Protein AF-S4N1U9-F1 (afdb_monomer_lite)

Structure (mmCIF, N/CA/C/O backbone):
data_AF-S4N1U9-F1
#
_entry.id   AF-S4N1U9-F1
#
loop_
_atom_site.group_PDB
_atom_site.id
_atom_site.type_symbol
_atom_site.label_atom_id
_atom_site.label_alt_id
_atom_site.label_comp_id
_atom_site.label_asym_id
_atom_site.label_entity_id
_atom_site.label_seq_id
_atom_site.pdbx_PDB_ins_code
_atom_site.Cartn_x
_atom_site.Cartn_y
_atom_site.Cartn_z
_atom_site.occupancy
_atom_site.B_iso_or_equiv
_atom_s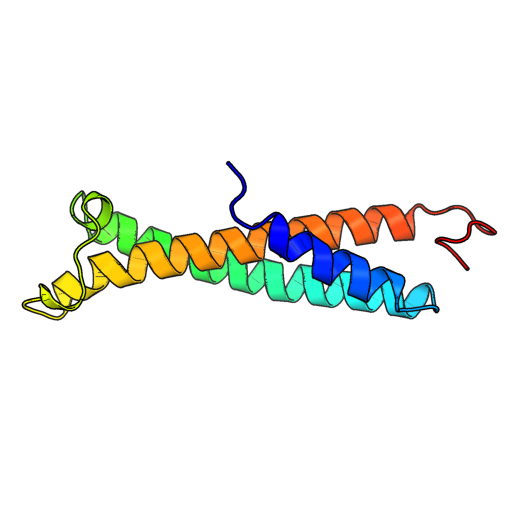ite.auth_seq_id
_atom_site.auth_comp_id
_atom_site.auth_asym_id
_atom_site.auth_atom_id
_atom_site.pdbx_PDB_model_num
ATOM 1 N N . MET A 1 1 ? 2.143 -16.548 6.659 1.00 45.88 1 MET A N 1
ATOM 2 C CA . MET A 1 1 ? 2.611 -15.146 6.607 1.00 45.88 1 MET A CA 1
ATOM 3 C C . MET A 1 1 ? 2.562 -14.647 5.160 1.00 45.88 1 MET A C 1
ATOM 5 O O . MET A 1 1 ? 3.587 -14.617 4.503 1.00 45.88 1 MET A O 1
ATOM 9 N N . THR A 1 2 ? 1.382 -14.323 4.621 1.00 61.47 2 THR A N 1
ATOM 10 C CA . THR A 1 2 ? 1.231 -13.892 3.206 1.00 61.47 2 THR A CA 1
ATOM 11 C C . THR A 1 2 ? 0.280 -12.705 3.032 1.00 61.47 2 THR A C 1
ATOM 13 O O . THR A 1 2 ? -0.199 -12.433 1.933 1.00 61.47 2 THR A O 1
ATOM 16 N N . PHE A 1 3 ? -0.020 -11.989 4.117 1.00 64.50 3 PHE A N 1
ATOM 17 C CA . PHE A 1 3 ? -0.997 -10.907 4.090 1.00 64.50 3 PHE A CA 1
ATOM 18 C C . PHE A 1 3 ? -0.510 -9.776 3.170 1.00 64.50 3 PHE A C 1
ATOM 20 O O . PHE A 1 3 ? 0.561 -9.221 3.385 1.00 64.50 3 PHE A O 1
ATOM 27 N N . GLY A 1 4 ? -1.271 -9.482 2.114 1.00 67.56 4 GLY A N 1
ATOM 28 C CA . GLY A 1 4 ? -0.961 -8.435 1.133 1.00 67.56 4 GLY A CA 1
ATOM 29 C C . GLY A 1 4 ? -0.040 -8.810 -0.024 1.00 67.56 4 GLY A C 1
ATOM 30 O O . GLY A 1 4 ? -0.095 -8.140 -1.051 1.00 67.56 4 GLY A O 1
ATOM 31 N N . LEU A 1 5 ? 0.704 -9.918 0.052 1.00 78.88 5 LEU A N 1
ATOM 32 C CA . LEU A 1 5 ? 1.610 -10.332 -1.033 1.00 78.88 5 LEU A CA 1
ATOM 33 C C . LEU A 1 5 ? 0.875 -10.659 -2.339 1.00 78.88 5 LEU A C 1
ATOM 35 O O . LEU A 1 5 ? 1.364 -10.333 -3.414 1.00 78.88 5 LEU A O 1
ATOM 39 N N . LEU A 1 6 ? -0.328 -11.237 -2.261 1.00 85.88 6 LEU A N 1
ATOM 40 C CA . LEU A 1 6 ? -1.136 -11.508 -3.456 1.00 85.88 6 LEU A CA 1
ATOM 41 C C . LEU A 1 6 ? -1.567 -10.225 -4.180 1.00 85.88 6 LEU A C 1
ATOM 43 O O . LEU A 1 6 ? -1.745 -10.255 -5.391 1.00 85.88 6 LEU A O 1
ATOM 47 N N . GLY A 1 7 ? -1.684 -9.099 -3.468 1.00 82.44 7 GLY A N 1
ATOM 48 C CA . GLY A 1 7 ? -1.985 -7.804 -4.079 1.00 82.44 7 GLY A CA 1
ATOM 49 C C . GLY A 1 7 ? -0.822 -7.243 -4.901 1.00 82.44 7 GLY A C 1
ATOM 50 O O . GLY A 1 7 ? -1.039 -6.425 -5.789 1.00 82.44 7 GLY A O 1
ATOM 51 N N . VAL A 1 8 ? 0.407 -7.705 -4.662 1.00 88.50 8 VAL A N 1
ATOM 52 C CA . VAL A 1 8 ? 1.580 -7.269 -5.433 1.00 88.50 8 VAL A CA 1
ATOM 53 C C . VAL A 1 8 ? 1.523 -7.801 -6.867 1.00 88.50 8 VAL A C 1
ATOM 55 O O . VAL A 1 8 ? 1.980 -7.131 -7.785 1.00 88.50 8 VAL A O 1
ATOM 58 N N . VAL A 1 9 ? 0.907 -8.967 -7.088 1.00 91.12 9 VAL A N 1
ATOM 59 C CA . VAL A 1 9 ? 0.779 -9.576 -8.422 1.00 91.12 9 VAL A CA 1
ATOM 60 C C . VAL A 1 9 ? 0.062 -8.650 -9.417 1.00 91.12 9 VAL A C 1
ATOM 62 O O . VAL A 1 9 ? 0.669 -8.323 -10.435 1.00 91.12 9 VAL A O 1
ATOM 65 N N . PRO A 1 10 ? -1.173 -8.167 -9.163 1.00 92.56 10 PRO A N 1
ATOM 66 C CA . PRO A 1 10 ? -1.835 -7.248 -10.086 1.00 92.56 10 PRO A CA 1
ATOM 67 C C . PRO A 1 10 ? -1.087 -5.919 -10.243 1.00 92.56 10 PRO A C 1
ATOM 69 O O . PRO A 1 10 ? -1.108 -5.358 -11.333 1.00 92.56 10 PRO A O 1
ATOM 72 N N . LEU A 1 11 ? -0.386 -5.434 -9.210 1.00 92.31 11 LEU A N 1
ATOM 73 C CA . LEU A 1 11 ? 0.461 -4.240 -9.322 1.00 92.31 11 LEU A CA 1
ATOM 74 C C . LEU A 1 11 ? 1.608 -4.450 -10.323 1.00 92.31 11 LEU A C 1
ATOM 76 O O . LEU A 1 11 ? 1.839 -3.598 -11.178 1.00 92.31 11 LEU A O 1
ATOM 80 N N . VAL A 1 12 ? 2.303 -5.587 -10.236 1.00 92.38 12 VAL A N 1
ATOM 81 C CA . VAL A 1 12 ? 3.369 -5.957 -11.177 1.00 92.38 12 VAL A CA 1
ATOM 82 C C . VAL A 1 12 ? 2.805 -6.093 -12.588 1.00 92.38 12 VAL A C 1
ATOM 84 O O . VAL A 1 12 ? 3.370 -5.535 -13.522 1.00 92.38 12 VAL A O 1
ATOM 87 N N . VAL A 1 13 ? 1.672 -6.784 -12.749 1.00 93.38 13 VAL A N 1
ATOM 88 C CA . VAL A 1 13 ? 1.019 -6.954 -14.057 1.00 93.38 13 VAL A CA 1
ATOM 89 C C . VAL A 1 13 ? 0.642 -5.602 -14.663 1.00 93.38 13 VAL A C 1
ATOM 91 O O . VAL A 1 13 ? 0.932 -5.365 -15.834 1.00 93.38 13 VAL A O 1
ATOM 94 N N . ALA A 1 14 ? 0.056 -4.695 -13.877 1.00 92.19 14 ALA A N 1
ATOM 95 C CA . ALA A 1 14 ? -0.285 -3.352 -14.334 1.00 92.19 14 ALA A CA 1
ATOM 96 C C . ALA A 1 14 ? 0.964 -2.565 -14.757 1.00 92.19 14 ALA A C 1
ATOM 98 O O . ALA A 1 14 ? 0.992 -2.019 -15.855 1.00 92.19 14 ALA A O 1
ATOM 99 N N . ALA A 1 15 ? 2.021 -2.570 -13.938 1.00 90.88 15 ALA A N 1
ATOM 100 C CA . ALA A 1 15 ? 3.265 -1.869 -14.248 1.00 90.88 15 ALA A CA 1
ATOM 101 C C . ALA A 1 15 ? 3.944 -2.405 -15.521 1.00 90.88 15 ALA A C 1
ATOM 103 O O . ALA A 1 15 ? 4.424 -1.623 -16.333 1.00 90.88 15 ALA A O 1
ATOM 104 N N . LEU A 1 16 ? 3.958 -3.726 -15.726 1.00 90.56 16 LEU A N 1
ATOM 105 C CA . LEU A 1 16 ? 4.532 -4.346 -16.927 1.00 90.56 16 LEU A CA 1
ATOM 106 C C . LEU A 1 16 ? 3.666 -4.158 -18.180 1.00 90.56 16 LEU A C 1
ATOM 108 O O . LEU A 1 16 ? 4.176 -4.272 -19.290 1.00 90.56 16 LEU A O 1
ATOM 112 N N . SER A 1 17 ? 2.375 -3.869 -18.014 1.00 92.38 17 SER A N 1
ATOM 113 C CA . SER A 1 17 ? 1.472 -3.574 -19.133 1.00 92.38 17 SER A CA 1
ATOM 114 C C . SER A 1 17 ? 1.659 -2.154 -19.685 1.00 92.38 17 SER A C 1
ATOM 116 O O . SER A 1 17 ? 1.172 -1.862 -20.773 1.00 92.38 17 SER A O 1
ATOM 118 N N . ILE A 1 18 ? 2.358 -1.272 -18.959 1.00 90.81 18 ILE A N 1
ATOM 119 C CA . ILE A 1 18 ? 2.676 0.089 -19.404 1.00 90.81 18 ILE A CA 1
ATOM 120 C C . ILE A 1 18 ? 3.979 0.048 -20.197 1.00 90.81 18 ILE A C 1
ATOM 122 O O . ILE A 1 18 ? 5.049 -0.171 -19.627 1.00 90.81 18 ILE A O 1
ATOM 126 N N . THR A 1 19 ? 3.892 0.250 -21.510 1.00 87.75 19 THR A N 1
ATOM 127 C CA . THR A 1 19 ? 5.053 0.167 -22.404 1.00 87.75 19 THR A CA 1
ATOM 128 C C . THR A 1 19 ? 6.037 1.301 -22.153 1.00 87.75 19 THR A C 1
ATOM 130 O O . THR A 1 19 ? 7.199 1.012 -21.911 1.00 87.75 19 THR A O 1
ATOM 133 N N . ASP A 1 20 ? 5.579 2.553 -22.114 1.00 91.31 20 ASP A N 1
ATOM 134 C CA . ASP A 1 20 ? 6.473 3.700 -21.954 1.00 91.31 20 ASP A CA 1
ATOM 135 C C . ASP A 1 20 ? 7.141 3.738 -20.568 1.00 91.31 20 ASP A C 1
ATOM 137 O O . ASP A 1 20 ? 6.501 3.571 -19.523 1.00 91.31 20 ASP A O 1
ATOM 141 N N . HIS A 1 21 ? 8.456 3.954 -20.562 1.00 88.06 21 HIS A N 1
ATOM 142 C CA . HIS A 1 21 ? 9.260 3.971 -19.346 1.00 88.06 21 HIS A CA 1
ATOM 143 C C . HIS A 1 21 ? 8.891 5.127 -18.403 1.00 88.06 21 HIS A C 1
ATOM 145 O O . HIS A 1 21 ? 8.848 4.931 -17.183 1.00 88.06 21 HIS A O 1
ATOM 151 N N . SER A 1 22 ? 8.631 6.322 -18.946 1.00 90.38 22 SER A N 1
ATOM 152 C CA . SER A 1 22 ? 8.255 7.497 -18.155 1.00 90.38 22 SER A CA 1
ATOM 153 C C . SER A 1 22 ? 6.889 7.283 -17.514 1.00 90.38 22 SER A C 1
ATOM 155 O O . SER A 1 22 ? 6.760 7.406 -16.296 1.00 90.38 22 SER A O 1
ATOM 157 N N . ASP A 1 23 ? 5.907 6.839 -18.299 1.00 91.88 23 ASP A N 1
ATOM 158 C CA . ASP A 1 23 ? 4.551 6.573 -17.808 1.00 91.88 23 ASP A CA 1
ATOM 159 C C . ASP A 1 23 ? 4.541 5.477 -16.735 1.00 91.88 23 ASP A C 1
ATOM 161 O O . ASP A 1 23 ? 3.831 5.570 -15.730 1.00 91.88 23 ASP A O 1
ATOM 165 N N . ARG A 1 24 ? 5.366 4.434 -16.904 1.00 93.69 24 ARG A N 1
ATOM 166 C CA . ARG A 1 24 ? 5.503 3.355 -15.916 1.00 93.69 24 ARG A CA 1
ATOM 167 C C . ARG A 1 24 ? 6.055 3.878 -14.595 1.00 93.69 24 ARG A C 1
ATOM 169 O O . ARG A 1 24 ? 5.591 3.472 -13.526 1.00 93.69 24 ARG A O 1
ATOM 176 N N . ARG A 1 25 ? 7.049 4.768 -14.650 1.00 93.94 25 ARG A N 1
ATOM 177 C CA . ARG A 1 25 ? 7.626 5.399 -13.458 1.00 93.94 25 ARG A CA 1
ATOM 178 C C . ARG A 1 25 ? 6.622 6.304 -12.765 1.00 93.94 25 ARG A C 1
ATOM 180 O O . ARG A 1 25 ? 6.486 6.198 -11.547 1.00 93.94 25 ARG A O 1
ATOM 187 N N . ASP A 1 26 ? 5.900 7.120 -13.519 1.00 94.38 26 ASP A N 1
ATOM 188 C CA . ASP A 1 26 ? 4.888 8.020 -12.970 1.00 94.38 26 ASP A CA 1
ATOM 189 C C . ASP A 1 26 ? 3.745 7.236 -12.324 1.00 94.38 26 ASP A C 1
ATOM 191 O O . ASP A 1 26 ? 3.366 7.514 -11.185 1.00 94.38 26 ASP A O 1
ATOM 195 N N . PHE A 1 27 ? 3.270 6.174 -12.979 1.00 93.38 27 PHE A N 1
ATOM 196 C CA . PHE A 1 27 ? 2.288 5.255 -12.409 1.00 93.38 27 PHE A CA 1
ATOM 197 C C . PHE A 1 27 ? 2.760 4.673 -11.071 1.00 93.38 27 PHE A C 1
ATOM 199 O O . PHE A 1 27 ? 2.044 4.755 -10.071 1.00 93.38 27 PHE A O 1
ATOM 206 N N . LEU A 1 28 ? 3.973 4.112 -11.021 1.00 94.44 28 LEU A N 1
ATOM 207 C CA . LEU A 1 28 ? 4.519 3.511 -9.800 1.00 94.44 28 LEU A CA 1
ATOM 208 C C . LEU A 1 28 ? 4.737 4.545 -8.688 1.00 94.44 28 LEU A C 1
ATOM 210 O O . LEU A 1 28 ? 4.491 4.239 -7.520 1.00 94.44 28 LEU A O 1
ATOM 214 N N . ALA A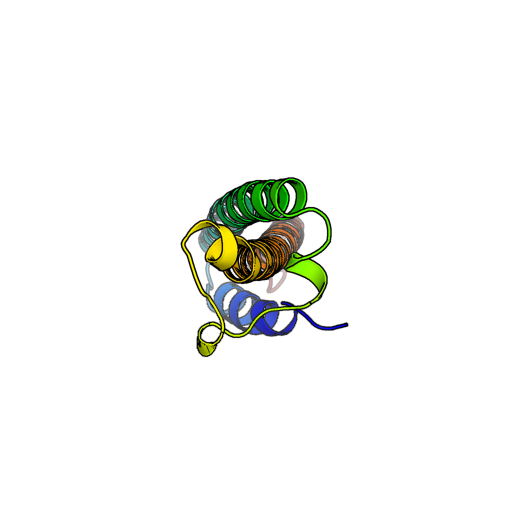 1 29 ? 5.153 5.765 -9.034 1.00 93.75 29 ALA A N 1
ATOM 215 C CA . ALA A 1 29 ? 5.326 6.856 -8.082 1.00 93.75 29 ALA A CA 1
ATOM 216 C C . ALA A 1 29 ? 3.983 7.297 -7.479 1.00 93.75 29 ALA A C 1
ATOM 218 O O . ALA A 1 29 ? 3.856 7.389 -6.255 1.00 93.75 29 ALA A O 1
ATOM 219 N N . VAL A 1 30 ? 2.962 7.507 -8.317 1.00 94.12 30 VAL A N 1
ATOM 220 C CA . VAL A 1 30 ? 1.614 7.898 -7.880 1.00 94.12 30 VAL A CA 1
ATOM 221 C C . VAL A 1 30 ? 0.978 6.795 -7.044 1.00 94.12 30 VAL A C 1
ATOM 223 O O . VAL A 1 30 ? 0.509 7.061 -5.938 1.00 94.12 30 VAL A O 1
ATOM 226 N N . VAL A 1 31 ? 0.991 5.549 -7.523 1.00 92.69 31 VAL A N 1
ATOM 227 C CA . VAL A 1 31 ? 0.418 4.414 -6.789 1.00 92.69 31 VAL A CA 1
ATOM 228 C C . VAL A 1 31 ? 1.148 4.210 -5.467 1.00 92.69 31 VAL A C 1
ATOM 230 O O . VAL A 1 31 ? 0.495 4.105 -4.431 1.00 92.69 31 VAL A O 1
ATOM 233 N N . GLY A 1 32 ? 2.483 4.220 -5.468 1.00 91.81 32 GLY A N 1
ATOM 234 C CA . GLY A 1 32 ? 3.285 4.092 -4.253 1.00 91.81 32 GLY A CA 1
ATOM 235 C C . GLY A 1 32 ? 2.986 5.186 -3.230 1.00 91.81 32 GLY A C 1
ATOM 236 O O . GLY A 1 32 ? 2.763 4.885 -2.056 1.00 91.81 32 GLY A O 1
ATOM 237 N N . GLY A 1 33 ? 2.908 6.442 -3.678 1.00 90.12 33 GLY A N 1
ATOM 238 C CA . GLY A 1 33 ? 2.602 7.591 -2.829 1.00 90.12 33 GLY A CA 1
ATOM 239 C C . GLY A 1 33 ? 1.182 7.560 -2.263 1.00 90.12 33 GLY A C 1
ATOM 240 O O . GLY A 1 33 ? 1.003 7.653 -1.051 1.00 90.12 33 GLY A O 1
ATOM 241 N N . VAL A 1 34 ? 0.171 7.386 -3.119 1.00 93.12 34 VAL A N 1
ATOM 242 C CA . VAL A 1 34 ? -1.246 7.377 -2.719 1.00 93.12 34 VAL A CA 1
ATOM 243 C C . VAL A 1 34 ? -1.525 6.203 -1.789 1.00 93.12 34 VAL A C 1
ATOM 245 O O . VAL A 1 34 ? -2.025 6.385 -0.680 1.00 93.12 34 VAL A O 1
ATOM 248 N N . VAL A 1 35 ? -1.169 4.993 -2.213 1.00 93.38 35 VAL A N 1
ATOM 249 C CA . VAL A 1 35 ? -1.457 3.778 -1.452 1.00 93.38 35 VAL A CA 1
ATOM 250 C C . VAL A 1 35 ? -0.637 3.744 -0.159 1.00 93.38 35 VAL A C 1
ATOM 252 O O . VAL A 1 35 ? -1.173 3.386 0.888 1.00 93.38 35 VAL A O 1
ATOM 255 N N . GLY A 1 36 ? 0.618 4.201 -0.186 1.00 91.88 36 GLY A N 1
ATOM 256 C CA . GLY A 1 36 ? 1.443 4.353 1.012 1.00 91.88 36 GLY A CA 1
ATOM 257 C C . GLY A 1 36 ? 0.855 5.347 2.019 1.00 91.88 36 GLY A C 1
ATOM 258 O O . GLY A 1 36 ? 0.749 5.025 3.203 1.00 91.88 36 GLY 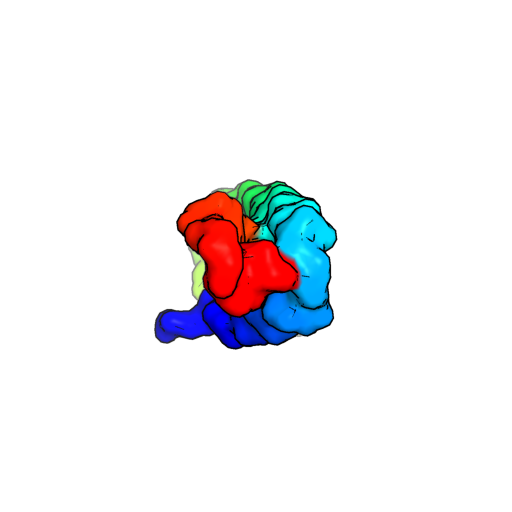A O 1
ATOM 259 N N . LEU A 1 37 ? 0.406 6.520 1.556 1.00 94.38 37 LEU A N 1
ATOM 260 C CA . LEU A 1 37 ? -0.211 7.542 2.405 1.00 94.38 37 LEU A CA 1
ATOM 261 C C . LEU A 1 37 ? -1.509 7.040 3.041 1.00 94.38 37 LEU A C 1
ATOM 263 O O . LEU A 1 37 ? -1.663 7.110 4.260 1.00 94.38 37 LEU A O 1
ATOM 267 N N . PHE A 1 38 ? -2.427 6.491 2.240 1.00 93.38 38 PHE A N 1
ATOM 268 C CA . PHE A 1 38 ? -3.658 5.907 2.770 1.00 93.38 38 PHE A CA 1
ATOM 269 C C . PHE A 1 38 ? -3.352 4.756 3.730 1.00 93.38 38 PHE A C 1
ATOM 271 O O . PHE A 1 38 ? -3.940 4.692 4.806 1.00 93.38 38 PHE A O 1
ATOM 278 N N . GLY A 1 39 ? -2.388 3.892 3.403 1.00 92.94 39 GLY A N 1
ATOM 279 C CA . GLY A 1 39 ? -1.944 2.815 4.285 1.00 92.94 39 GLY A CA 1
ATOM 280 C C . GLY A 1 39 ? -1.481 3.315 5.652 1.00 92.94 39 GLY A C 1
ATOM 281 O O . GLY A 1 39 ? -1.940 2.814 6.681 1.00 92.94 39 GLY A O 1
ATOM 282 N N . ALA A 1 40 ? -0.642 4.353 5.670 1.00 93.25 40 ALA A N 1
ATOM 283 C CA . ALA A 1 40 ? -0.170 4.989 6.894 1.00 93.25 40 ALA A CA 1
ATOM 284 C C . ALA A 1 40 ? -1.319 5.607 7.707 1.00 93.25 40 ALA A C 1
ATOM 286 O O . ALA A 1 40 ? -1.409 5.372 8.912 1.00 93.25 40 ALA A O 1
ATOM 287 N N . ILE A 1 41 ? -2.236 6.333 7.059 1.00 95.31 41 ILE A N 1
ATOM 288 C CA . ILE A 1 41 ? -3.404 6.939 7.720 1.00 95.31 41 ILE A CA 1
ATOM 289 C C . ILE A 1 41 ? -4.273 5.860 8.375 1.00 95.31 41 ILE A C 1
ATOM 291 O O . ILE A 1 41 ? -4.602 5.963 9.557 1.00 95.31 41 ILE A O 1
ATOM 295 N N . LEU A 1 42 ? -4.618 4.799 7.637 1.00 92.69 42 LEU A N 1
ATOM 296 C CA . LEU A 1 42 ? -5.444 3.709 8.161 1.00 92.69 42 LEU A CA 1
ATOM 297 C C . LEU A 1 42 ? -4.750 2.988 9.323 1.00 92.69 42 LEU A C 1
ATOM 299 O O . LEU A 1 42 ? -5.415 2.624 10.290 1.00 92.69 42 LEU A O 1
ATOM 303 N N . LEU A 1 43 ? -3.425 2.819 9.275 1.00 92.06 43 LEU A N 1
ATOM 304 C CA . LEU A 1 43 ? -2.674 2.245 10.391 1.00 92.06 43 LEU A CA 1
ATOM 305 C C . LEU A 1 43 ? -2.691 3.135 11.626 1.00 92.06 43 LEU A C 1
ATOM 307 O O . LEU A 1 43 ? -2.900 2.614 12.715 1.00 92.06 43 LEU A O 1
ATOM 311 N N . VAL A 1 44 ? -2.508 4.448 11.479 1.00 93.50 44 VAL A N 1
ATOM 312 C CA . VAL A 1 44 ? -2.562 5.388 12.610 1.00 93.50 44 VAL A CA 1
ATOM 313 C C . VAL A 1 44 ? -3.947 5.364 13.256 1.00 93.50 44 VAL A C 1
ATOM 315 O O . VAL A 1 44 ? -4.054 5.239 14.475 1.00 93.50 44 VAL A O 1
ATOM 318 N N . ILE A 1 45 ? -5.010 5.395 12.448 1.00 90.19 45 ILE A N 1
ATOM 319 C CA . ILE A 1 45 ? -6.394 5.297 12.934 1.00 90.19 45 ILE A CA 1
ATOM 320 C C . ILE A 1 45 ? -6.625 3.951 13.638 1.00 90.19 45 ILE A C 1
ATOM 322 O O . ILE A 1 45 ? -7.121 3.906 14.764 1.00 90.19 45 ILE A O 1
ATOM 326 N N . GLY A 1 46 ? -6.228 2.846 13.003 1.00 87.44 46 GLY A N 1
ATOM 327 C CA . GLY A 1 46 ? -6.370 1.500 13.553 1.00 87.44 46 GLY A CA 1
ATOM 328 C C . GLY A 1 46 ? -5.579 1.295 14.846 1.00 87.44 46 GLY A C 1
ATOM 329 O O . GLY A 1 46 ? -6.086 0.680 15.781 1.00 87.44 46 GLY A O 1
ATOM 330 N N . ALA A 1 47 ? -4.370 1.853 14.932 1.00 86.56 47 ALA A N 1
ATOM 331 C CA . ALA A 1 47 ? -3.531 1.831 16.126 1.00 86.56 47 ALA A CA 1
ATOM 332 C C . ALA A 1 47 ? -4.131 2.681 17.252 1.00 86.56 47 ALA A C 1
ATOM 334 O O . ALA A 1 47 ? -4.110 2.256 18.404 1.00 86.56 47 ALA A O 1
ATOM 335 N N . GLY A 1 48 ? -4.731 3.830 16.927 1.00 85.31 48 GLY A N 1
ATOM 336 C CA . GLY A 1 48 ? -5.481 4.640 17.887 1.00 85.31 48 GLY A CA 1
ATOM 337 C C . GLY A 1 48 ? -6.651 3.867 18.495 1.00 85.31 48 GLY A C 1
ATOM 338 O O . GLY A 1 48 ? -6.790 3.801 19.716 1.00 85.31 48 GLY A O 1
ATOM 339 N N . PHE A 1 49 ? -7.442 3.189 17.660 1.00 83.06 49 PHE A N 1
ATOM 340 C CA . PHE A 1 49 ? -8.516 2.314 18.132 1.00 83.06 49 PHE A CA 1
ATOM 341 C C . PHE A 1 49 ? -7.999 1.119 18.939 1.00 83.06 49 PHE A C 1
ATOM 343 O O . PHE A 1 49 ? -8.596 0.756 19.954 1.00 83.06 49 PHE A O 1
ATOM 350 N N . TRP A 1 50 ? -6.876 0.527 18.529 1.00 78.94 50 TRP A N 1
ATOM 351 C CA . TRP A 1 50 ? -6.224 -0.556 19.263 1.00 78.94 50 TRP A CA 1
ATOM 352 C C . TRP A 1 50 ? -5.783 -0.112 20.661 1.00 78.94 50 TRP A C 1
ATOM 354 O O . TRP A 1 50 ? -6.037 -0.817 21.636 1.00 78.94 50 TRP A O 1
ATOM 364 N N . TRP A 1 51 ? -5.169 1.069 20.765 1.00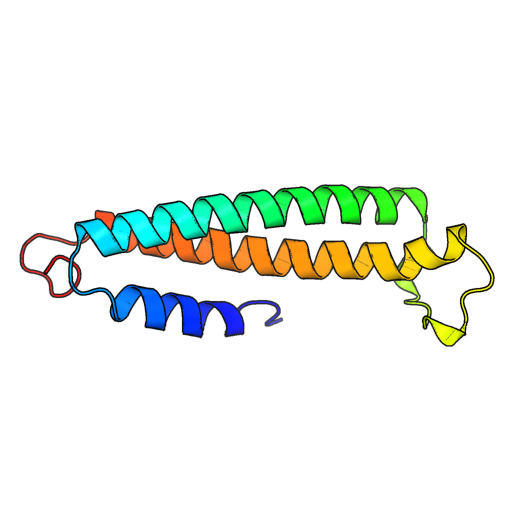 80.44 51 TRP A N 1
ATOM 365 C CA . TRP A 1 51 ? -4.729 1.657 22.029 1.00 80.44 51 TRP A CA 1
ATOM 366 C C . TRP A 1 51 ? -5.909 1.977 22.953 1.00 80.44 51 TRP A C 1
ATOM 368 O O . TRP A 1 51 ? -5.871 1.658 24.138 1.00 80.44 51 TRP A O 1
ATOM 378 N N . ALA A 1 52 ? -6.987 2.543 22.405 1.00 76.38 52 ALA A N 1
ATOM 379 C CA . ALA A 1 52 ? -8.182 2.909 23.165 1.00 76.38 52 ALA A CA 1
ATOM 380 C C . ALA A 1 52 ? -8.971 1.702 23.708 1.00 76.38 52 ALA A C 1
ATOM 382 O O . ALA A 1 52 ? -9.717 1.844 24.672 1.00 76.38 52 ALA A O 1
ATOM 383 N N . SER A 1 53 ? -8.812 0.520 23.108 1.00 69.94 53 SER A N 1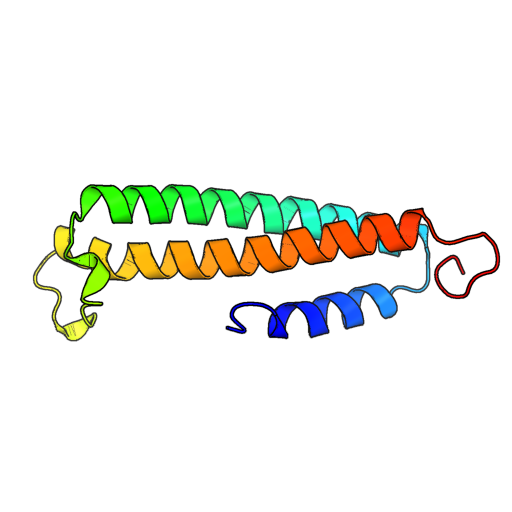
ATOM 384 C CA . SER A 1 53 ? -9.625 -0.668 23.416 1.00 69.94 53 SER A CA 1
ATOM 385 C C . SER A 1 53 ? -8.905 -1.717 24.270 1.00 69.94 53 SER A C 1
ATOM 387 O O . SER A 1 53 ? -9.361 -2.858 24.312 1.00 69.94 53 SER A O 1
ATOM 389 N N . ALA A 1 54 ? -7.756 -1.355 24.858 1.00 61.91 54 ALA A N 1
ATOM 390 C CA . ALA A 1 54 ? -6.915 -2.129 25.779 1.00 61.91 54 ALA A CA 1
ATOM 391 C C . ALA A 1 54 ? -7.399 -3.573 26.066 1.00 61.91 54 ALA A C 1
ATOM 393 O O . ALA A 1 54 ? -8.123 -3.814 27.021 1.00 61.91 54 ALA A O 1
ATOM 394 N N . GLU A 1 55 ? -6.948 -4.523 25.229 1.00 60.34 55 GLU A N 1
ATOM 395 C CA . GLU A 1 55 ? -7.187 -5.988 25.265 1.00 60.34 55 GLU A CA 1
ATOM 396 C C . GLU A 1 55 ? -8.408 -6.535 24.511 1.00 60.34 55 GLU A C 1
ATOM 398 O O . GLU A 1 55 ? -8.305 -7.621 23.932 1.00 60.34 55 GLU A O 1
ATOM 403 N N . ASP A 1 56 ? -9.510 -5.797 24.403 1.00 60.78 56 ASP A N 1
ATOM 404 C CA . ASP A 1 56 ? -10.769 -6.338 23.863 1.00 60.78 56 ASP A CA 1
ATOM 405 C C . ASP A 1 56 ? -10.719 -6.566 22.338 1.00 60.78 56 ASP A C 1
ATOM 407 O O . ASP A 1 56 ? -11.330 -7.489 21.794 1.00 60.78 56 ASP A O 1
ATOM 411 N N . VAL A 1 57 ? -9.880 -5.799 21.633 1.00 59.59 57 VAL A N 1
ATOM 412 C CA . VAL A 1 57 ? -9.627 -5.973 20.191 1.00 59.59 57 VAL A CA 1
ATOM 413 C C . VAL A 1 57 ? -8.977 -7.328 19.869 1.00 59.59 57 VAL A C 1
ATOM 415 O O . VAL A 1 57 ? -9.210 -7.886 18.793 1.00 59.59 57 VAL A O 1
ATOM 418 N N . ARG A 1 58 ? -8.197 -7.913 20.793 1.00 57.66 58 ARG A N 1
ATOM 419 C CA . ARG A 1 58 ? -7.525 -9.206 20.550 1.00 57.66 58 ARG A CA 1
ATOM 420 C C . ARG A 1 58 ? -8.515 -10.364 20.430 1.00 57.66 58 ARG A C 1
ATOM 422 O O . ARG A 1 58 ? -8.171 -11.383 19.840 1.00 57.66 58 ARG A O 1
ATOM 429 N N . ARG A 1 59 ? -9.730 -10.210 20.969 1.00 64.31 59 ARG A N 1
ATOM 430 C CA . ARG A 1 59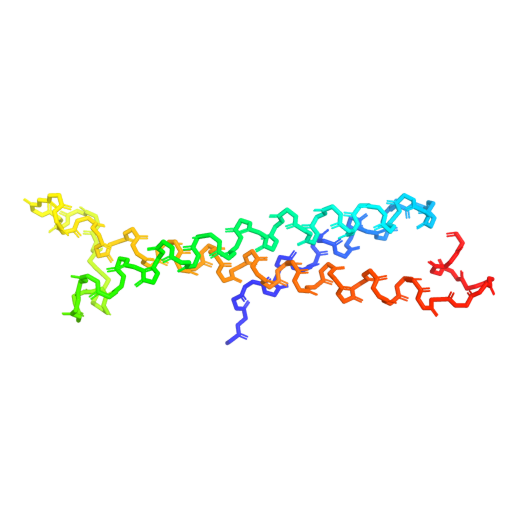 ? -10.771 -11.246 20.957 1.00 64.31 59 ARG A CA 1
ATOM 431 C C . ARG A 1 59 ? -11.628 -11.256 19.694 1.00 64.31 59 ARG A C 1
ATOM 433 O O . ARG A 1 59 ? -12.419 -12.177 19.570 1.00 64.31 59 ARG A O 1
ATOM 440 N N . MET A 1 60 ? -11.460 -10.286 18.782 1.00 62.06 60 MET A N 1
ATOM 441 C CA . MET A 1 60 ? -12.229 -10.156 17.531 1.00 62.06 60 MET A CA 1
ATOM 442 C C . MET A 1 60 ? -13.714 -10.472 17.724 1.00 62.06 60 MET A C 1
ATOM 444 O O . MET A 1 60 ? -14.187 -11.559 17.408 1.00 62.06 60 MET A O 1
ATOM 448 N N . ARG A 1 61 ? -14.457 -9.505 18.267 1.00 64.94 61 ARG A N 1
ATOM 449 C CA . ARG A 1 61 ? -15.906 -9.642 18.418 1.00 64.94 61 ARG A CA 1
ATOM 450 C C . ARG A 1 61 ? -16.590 -9.691 17.057 1.00 64.94 61 ARG A C 1
ATOM 452 O O . ARG A 1 61 ? -16.299 -8.885 16.178 1.00 64.94 61 ARG A O 1
ATOM 459 N N . ASP A 1 62 ? -17.568 -10.574 16.921 1.00 70.56 62 ASP A N 1
ATOM 460 C CA . ASP A 1 62 ? -18.455 -10.553 15.766 1.00 70.56 62 ASP A CA 1
ATOM 461 C C . ASP A 1 62 ? -19.417 -9.369 15.852 1.00 70.56 62 ASP A C 1
ATOM 463 O O . ASP A 1 62 ? -19.953 -9.064 16.922 1.00 70.56 62 ASP A O 1
ATOM 467 N N . TRP A 1 63 ? -19.715 -8.757 14.702 1.00 67.75 63 TRP A N 1
ATOM 468 C CA . TRP A 1 63 ? -20.645 -7.625 14.585 1.00 67.75 63 TRP A CA 1
ATOM 469 C C . TRP A 1 63 ? -22.008 -7.897 15.237 1.00 67.75 63 TRP A C 1
ATOM 471 O O . TRP A 1 63 ? -22.626 -7.012 15.822 1.00 67.75 63 TRP A O 1
ATOM 481 N N . ARG A 1 64 ? -22.452 -9.158 15.198 1.00 71.12 64 ARG A N 1
ATOM 482 C CA . ARG A 1 64 ? -23.721 -9.623 15.780 1.00 71.12 64 ARG A CA 1
ATOM 483 C C . ARG A 1 64 ? -23.752 -9.607 17.310 1.00 71.12 64 ARG A C 1
ATOM 485 O O . ARG A 1 64 ? -24.820 -9.745 17.890 1.00 71.12 64 ARG A O 1
ATOM 492 N N . THR A 1 65 ? -22.600 -9.459 17.960 1.00 71.75 65 THR A N 1
ATOM 493 C CA . THR A 1 65 ? -22.464 -9.485 19.426 1.00 71.75 65 THR A CA 1
ATOM 494 C C . THR A 1 65 ? -22.215 -8.105 20.026 1.00 71.75 65 THR A C 1
ATOM 496 O O . THR A 1 65 ? -21.960 -7.991 21.226 1.00 71.75 65 THR A O 1
ATOM 499 N N . LEU A 1 66 ? -22.240 -7.051 19.209 1.00 73.62 66 LEU A N 1
ATOM 500 C CA . LEU A 1 66 ? -21.982 -5.687 19.651 1.00 73.62 66 LEU A CA 1
ATOM 501 C C . LEU A 1 66 ? -23.210 -5.129 20.376 1.00 73.62 66 LEU A C 1
ATOM 503 O O . LEU A 1 66 ? -24.291 -5.049 19.805 1.00 73.62 66 LEU A O 1
ATOM 507 N N . THR A 1 67 ? -23.035 -4.722 21.633 1.00 75.62 67 THR A N 1
ATOM 508 C CA . THR A 1 67 ? -24.114 -4.170 22.470 1.00 75.62 67 THR A CA 1
ATOM 509 C C . THR A 1 67 ? -24.112 -2.639 22.535 1.00 75.62 67 THR A C 1
ATOM 511 O O . THR A 1 67 ? -24.997 -2.058 23.155 1.00 75.62 67 THR A O 1
ATOM 514 N N . GLY A 1 68 ? -23.148 -1.960 21.898 1.00 75.44 68 GLY A N 1
ATOM 515 C CA . GLY A 1 68 ? -23.066 -0.495 21.897 1.00 75.44 68 GLY A CA 1
ATOM 516 C C . GLY A 1 68 ? -21.950 0.076 21.015 1.00 75.44 68 GLY A C 1
ATOM 517 O O . GLY A 1 68 ? -21.115 -0.662 20.492 1.00 75.44 68 GLY A O 1
ATOM 518 N N . GLN A 1 69 ? -21.922 1.407 20.868 1.00 69.00 69 GLN A N 1
ATOM 519 C CA . GLN A 1 69 ? -20.967 2.115 19.999 1.00 69.00 69 GLN A CA 1
ATOM 520 C C . GLN A 1 69 ? -19.506 1.930 20.420 1.00 69.00 69 GLN A C 1
ATOM 522 O O . GLN A 1 69 ? -18.655 1.746 19.562 1.00 69.00 69 GLN A O 1
ATOM 527 N N . ALA A 1 70 ? -19.202 1.909 21.719 1.00 69.75 70 ALA A N 1
ATOM 528 C CA . ALA A 1 70 ? -17.836 1.653 22.183 1.00 69.75 70 ALA A CA 1
ATOM 529 C C . ALA A 1 70 ? -17.338 0.250 21.780 1.00 69.75 70 ALA A C 1
ATOM 531 O O . ALA A 1 70 ? -16.161 0.064 21.489 1.00 69.75 70 ALA A O 1
ATOM 532 N N . ALA A 1 71 ? -18.242 -0.731 21.679 1.00 71.19 71 ALA A N 1
ATOM 533 C CA . ALA A 1 71 ? -17.886 -2.087 21.280 1.00 71.19 71 ALA A CA 1
ATOM 534 C C . ALA A 1 71 ? -17.540 -2.187 19.783 1.00 71.19 71 ALA A C 1
ATOM 536 O O . ALA A 1 71 ? -16.752 -3.053 19.407 1.00 71.19 71 ALA A O 1
ATOM 537 N N . SER A 1 72 ? -18.070 -1.312 18.916 1.00 70.75 72 SER A N 1
ATOM 538 C CA . SER A 1 72 ? -17.781 -1.359 17.470 1.00 70.75 72 SER A CA 1
ATOM 539 C C . SER A 1 72 ? -16.307 -1.089 17.154 1.00 70.75 72 SER A C 1
ATOM 541 O O . SER A 1 72 ? -15.771 -1.624 16.180 1.00 70.75 72 SER A O 1
ATOM 543 N N . VAL A 1 73 ? -15.616 -0.357 18.034 1.00 73.44 73 VAL A N 1
ATOM 544 C CA . VAL A 1 73 ? -14.177 -0.085 17.951 1.00 73.44 73 VAL A CA 1
ATOM 545 C C . VAL A 1 73 ? -13.352 -1.378 17.909 1.00 73.44 73 VAL A C 1
ATOM 547 O O . VAL A 1 73 ? -12.342 -1.448 17.207 1.00 73.44 73 VAL A O 1
ATOM 550 N N . THR A 1 74 ? -13.833 -2.442 18.563 1.00 73.50 74 THR A N 1
ATOM 551 C CA . THR A 1 74 ? -13.164 -3.755 18.592 1.00 73.50 74 THR A CA 1
ATOM 552 C C . THR A 1 74 ? -13.150 -4.476 17.239 1.00 73.50 74 THR A C 1
ATOM 554 O O . THR A 1 74 ? -12.305 -5.343 17.018 1.00 73.50 74 THR A O 1
ATOM 557 N N . VAL A 1 75 ? -14.032 -4.087 16.312 1.00 76.25 75 VAL A N 1
ATOM 558 C CA . VAL A 1 75 ? -14.105 -4.608 14.933 1.00 76.25 75 VAL A CA 1
ATOM 559 C C . VAL A 1 75 ? -13.423 -3.659 13.955 1.00 76.25 75 VAL A C 1
ATOM 561 O O . VAL A 1 75 ? -12.663 -4.075 13.078 1.00 76.25 75 VAL A O 1
ATOM 564 N N . VAL A 1 76 ? -13.679 -2.365 14.131 1.00 80.50 76 VAL A N 1
ATOM 565 C CA . VAL A 1 76 ? -13.192 -1.301 13.255 1.00 80.50 76 VAL A CA 1
ATOM 566 C C . VAL A 1 76 ? -11.667 -1.162 13.348 1.00 80.50 76 VAL A C 1
ATOM 568 O O . VAL A 1 76 ? -11.004 -1.069 12.317 1.00 80.50 76 VAL A O 1
ATOM 571 N N . GLY A 1 77 ? -11.081 -1.257 14.548 1.00 83.25 77 GLY A N 1
ATOM 572 C CA . GLY A 1 77 ? -9.628 -1.204 14.751 1.00 83.25 77 GLY A CA 1
ATOM 573 C C . GLY A 1 77 ? -8.848 -2.245 13.928 1.00 83.25 77 GLY A C 1
ATOM 574 O O . GLY A 1 77 ? -8.006 -1.860 13.113 1.00 83.25 77 GLY A O 1
ATOM 575 N N . PRO A 1 78 ? -9.138 -3.557 14.055 1.00 83.00 78 PRO A N 1
ATOM 576 C CA . PRO A 1 78 ? -8.516 -4.599 13.235 1.00 83.00 78 PRO A CA 1
ATOM 577 C C . PRO A 1 78 ? -8.710 -4.424 11.733 1.00 83.00 78 PRO A C 1
ATOM 579 O O . PRO A 1 78 ? -7.812 -4.770 10.964 1.00 83.00 78 PRO A O 1
ATOM 582 N N . LEU A 1 79 ? -9.869 -3.919 11.301 1.00 86.62 79 LEU A N 1
ATOM 583 C CA . LEU A 1 79 ? -10.141 -3.663 9.888 1.00 86.62 79 LEU A CA 1
ATOM 584 C C . LEU A 1 79 ? -9.207 -2.582 9.338 1.00 86.62 79 LEU A C 1
ATOM 586 O O . LEU A 1 79 ? -8.569 -2.795 8.305 1.00 86.62 79 LEU A O 1
ATOM 590 N N . PHE A 1 80 ? -9.090 -1.459 10.047 1.00 89.19 80 PHE A N 1
ATOM 591 C CA . PHE A 1 80 ? -8.181 -0.370 9.694 1.00 89.19 80 PHE A CA 1
ATOM 592 C C . PHE A 1 80 ? -6.721 -0.823 9.706 1.00 89.19 80 PHE A C 1
ATOM 594 O O . PHE A 1 80 ? -5.997 -0.553 8.752 1.00 89.19 80 PHE A O 1
ATOM 601 N N . LEU A 1 81 ? -6.307 -1.594 10.716 1.00 88.00 81 LEU A N 1
ATOM 602 C CA . LEU A 1 81 ? -4.947 -2.127 10.796 1.00 88.00 81 LEU A CA 1
ATOM 603 C C . LEU A 1 81 ? -4.608 -3.061 9.630 1.00 88.00 81 LEU A C 1
ATOM 605 O O . LEU A 1 81 ? -3.559 -2.921 9.007 1.00 88.00 81 LEU A O 1
ATOM 609 N N . ARG A 1 82 ? -5.499 -4.004 9.306 1.00 88.94 82 ARG A N 1
ATOM 610 C CA . ARG A 1 82 ? -5.302 -4.939 8.189 1.00 88.94 82 ARG A CA 1
ATOM 611 C C . ARG A 1 82 ? -5.282 -4.217 6.850 1.00 88.94 82 ARG A C 1
ATOM 613 O O . ARG A 1 82 ? -4.388 -4.461 6.046 1.00 88.94 82 ARG A O 1
ATOM 620 N N . SER A 1 83 ? -6.242 -3.326 6.622 1.00 90.06 83 SER A N 1
ATOM 621 C CA . SER A 1 83 ? -6.330 -2.561 5.375 1.00 90.06 83 SER A CA 1
ATOM 622 C C . SER A 1 83 ? -5.117 -1.647 5.221 1.00 90.06 83 SER A C 1
ATOM 624 O O . SER A 1 83 ? -4.487 -1.629 4.171 1.00 90.06 83 SER A O 1
ATOM 626 N N . GLY A 1 84 ? -4.725 -0.960 6.293 1.00 91.19 84 GLY A N 1
ATOM 627 C CA . GLY A 1 84 ? -3.549 -0.103 6.303 1.00 91.19 84 GLY A CA 1
ATOM 628 C C . GLY A 1 84 ? -2.249 -0.867 6.049 1.00 91.19 84 GLY A C 1
ATOM 629 O O . GLY A 1 84 ? -1.450 -0.448 5.216 1.00 91.19 84 GLY A O 1
ATOM 630 N N . LEU A 1 85 ? -2.068 -2.034 6.679 1.00 91.69 85 LEU A N 1
ATOM 631 C CA . LEU A 1 85 ? -0.914 -2.903 6.430 1.00 91.69 85 LEU A CA 1
ATOM 632 C C . LEU A 1 85 ? -0.886 -3.415 4.984 1.00 91.69 85 LEU A C 1
ATOM 634 O O . LEU A 1 85 ? 0.167 -3.411 4.354 1.00 91.69 85 LEU A O 1
ATOM 638 N N . PHE A 1 86 ? -2.036 -3.835 4.451 1.00 91.75 86 PHE A N 1
ATOM 639 C CA . PHE A 1 86 ? -2.166 -4.263 3.059 1.00 91.75 86 PHE A CA 1
ATOM 640 C C . PHE A 1 86 ? -1.728 -3.162 2.086 1.00 91.75 86 PHE A C 1
ATOM 642 O O . PHE A 1 86 ? -0.909 -3.410 1.202 1.00 91.75 86 PHE A O 1
ATOM 649 N N . LEU A 1 87 ? -2.227 -1.938 2.280 1.00 92.56 87 LEU A N 1
ATOM 650 C CA . LEU A 1 87 ? -1.845 -0.799 1.452 1.00 92.56 87 LEU A CA 1
ATOM 651 C C . LEU A 1 87 ? -0.362 -0.445 1.640 1.00 92.56 87 LEU A C 1
ATOM 653 O O . LEU A 1 87 ? 0.327 -0.222 0.654 1.00 92.56 87 LEU A O 1
ATOM 657 N N . LEU A 1 88 ? 0.194 -0.487 2.855 1.00 91.31 88 LEU A N 1
ATOM 658 C CA . LEU A 1 88 ? 1.637 -0.276 3.030 1.00 91.31 88 LEU A CA 1
ATOM 659 C C . LEU A 1 88 ? 2.484 -1.290 2.256 1.00 91.31 88 LEU A C 1
ATOM 661 O O . LEU A 1 88 ? 3.481 -0.902 1.654 1.00 91.31 88 LEU A O 1
ATOM 665 N N . VAL A 1 89 ? 2.092 -2.567 2.239 1.00 92.88 89 VAL A N 1
ATOM 666 C CA . VAL A 1 89 ? 2.794 -3.598 1.457 1.00 92.88 89 VAL A CA 1
ATOM 667 C C . VAL A 1 89 ? 2.754 -3.263 -0.035 1.00 92.88 89 VAL A C 1
ATOM 669 O O . VAL A 1 89 ? 3.785 -3.336 -0.702 1.00 92.88 89 VAL A O 1
ATOM 672 N N . LEU A 1 90 ? 1.598 -2.841 -0.553 1.00 92.50 90 LEU A N 1
ATOM 673 C CA . LEU A 1 90 ? 1.470 -2.399 -1.943 1.00 92.50 90 LEU A CA 1
ATOM 674 C C . LEU A 1 90 ? 2.309 -1.153 -2.241 1.00 92.50 90 LEU A C 1
ATOM 676 O O . LEU A 1 90 ? 2.991 -1.112 -3.261 1.00 92.50 90 LEU A O 1
ATOM 680 N N . GLY A 1 91 ? 2.290 -0.160 -1.352 1.00 91.38 91 GLY A N 1
ATOM 681 C CA . GLY A 1 91 ? 3.068 1.068 -1.498 1.00 91.38 91 GLY A CA 1
ATOM 682 C C . GLY A 1 91 ? 4.572 0.795 -1.498 1.00 91.38 91 GLY A C 1
ATOM 683 O O . GLY A 1 91 ? 5.293 1.282 -2.366 1.00 91.38 91 GLY A O 1
ATOM 684 N N . ALA A 1 92 ? 5.046 -0.056 -0.585 1.00 92.75 92 ALA A N 1
ATOM 685 C CA . ALA A 1 92 ? 6.440 -0.484 -0.533 1.00 92.75 92 ALA A CA 1
ATOM 686 C C . ALA A 1 92 ? 6.848 -1.273 -1.788 1.00 92.75 92 ALA A C 1
ATOM 688 O O . ALA A 1 92 ? 7.928 -1.044 -2.331 1.00 92.75 92 ALA A O 1
ATOM 689 N N . ALA A 1 93 ? 5.983 -2.163 -2.283 1.00 93.12 93 ALA A N 1
ATOM 690 C CA . ALA A 1 93 ? 6.228 -2.892 -3.524 1.00 93.12 93 ALA A CA 1
ATOM 691 C C . ALA A 1 93 ? 6.296 -1.950 -4.738 1.00 93.12 93 ALA A C 1
ATOM 693 O O . ALA A 1 93 ? 7.206 -2.077 -5.554 1.00 93.12 93 ALA A O 1
ATOM 694 N N . ALA A 1 94 ? 5.388 -0.973 -4.830 1.00 93.00 94 ALA A N 1
ATOM 695 C CA . ALA A 1 94 ? 5.395 0.041 -5.883 1.00 93.00 94 ALA A CA 1
ATOM 696 C C . ALA A 1 94 ? 6.675 0.886 -5.849 1.00 93.00 94 ALA A C 1
ATOM 698 O O . ALA A 1 94 ? 7.290 1.100 -6.889 1.00 93.00 94 ALA A O 1
ATOM 699 N N . LEU A 1 95 ? 7.128 1.295 -4.658 1.00 92.81 95 LEU A N 1
ATOM 700 C CA . LEU A 1 95 ? 8.400 2.000 -4.487 1.00 92.81 95 LEU A CA 1
ATOM 701 C C . LEU A 1 95 ? 9.597 1.135 -4.894 1.00 92.81 95 LEU A C 1
ATOM 703 O O . LEU A 1 95 ? 10.482 1.613 -5.595 1.00 92.81 95 LEU A O 1
ATOM 707 N N . GLY A 1 96 ? 9.623 -0.139 -4.497 1.00 93.00 96 GLY A N 1
ATOM 708 C CA . GLY A 1 96 ? 10.674 -1.072 -4.908 1.00 93.00 96 GLY A CA 1
ATOM 709 C C . GLY A 1 96 ? 10.737 -1.238 -6.428 1.00 93.00 96 GLY A C 1
ATOM 710 O O . GLY A 1 96 ? 11.813 -1.140 -7.014 1.00 93.00 96 GLY A O 1
ATOM 711 N N . LEU A 1 97 ? 9.581 -1.410 -7.076 1.00 92.50 97 LEU A N 1
ATOM 712 C CA . LEU A 1 97 ? 9.477 -1.459 -8.536 1.00 92.50 97 LEU A CA 1
ATOM 713 C C . LEU A 1 97 ? 9.903 -0.138 -9.178 1.00 92.50 97 LEU A C 1
ATOM 715 O O . LEU A 1 97 ? 10.620 -0.165 -10.170 1.00 92.50 97 LEU A O 1
ATOM 719 N N . TYR A 1 98 ? 9.515 1.006 -8.611 1.00 93.38 98 TYR A N 1
ATOM 720 C CA . TYR A 1 98 ? 9.915 2.321 -9.110 1.00 93.38 98 TYR A CA 1
ATOM 721 C C . TYR A 1 98 ? 11.439 2.463 -9.128 1.00 93.38 98 TYR A C 1
ATOM 723 O O . TYR A 1 98 ? 12.000 2.869 -10.141 1.00 93.38 98 TYR A O 1
ATOM 731 N N . GLN A 1 99 ? 12.113 2.079 -8.039 1.00 92.94 99 GLN A N 1
ATOM 732 C CA . GLN A 1 99 ? 13.576 2.120 -7.962 1.00 92.94 99 GLN A CA 1
ATOM 733 C C . GLN A 1 99 ? 14.223 1.144 -8.949 1.00 92.94 99 GLN A C 1
ATOM 735 O O . GLN A 1 99 ? 15.210 1.482 -9.596 1.00 92.94 99 GLN A O 1
ATOM 740 N N . LEU A 1 100 ? 13.648 -0.051 -9.104 1.00 91.88 100 LEU A N 1
ATOM 741 C CA . LEU A 1 100 ? 14.138 -1.063 -10.038 1.00 91.88 100 LEU A CA 1
ATOM 742 C C . LEU A 1 100 ? 13.989 -0.614 -11.501 1.00 91.88 100 LEU A C 1
ATOM 744 O O . LEU A 1 100 ? 14.904 -0.811 -12.296 1.00 91.88 100 LEU A O 1
ATOM 748 N N . VAL A 1 101 ? 12.876 0.039 -11.840 1.00 90.25 101 VAL A N 1
ATOM 749 C CA . VAL A 1 101 ? 12.656 0.651 -13.156 1.00 90.25 101 VAL A CA 1
ATOM 750 C C . VAL A 1 101 ? 13.612 1.824 -13.360 1.00 90.25 101 VAL A C 1
ATOM 752 O O . VAL A 1 101 ? 14.291 1.877 -14.379 1.00 90.25 101 VAL A O 1
ATOM 755 N N . ALA A 1 102 ? 13.739 2.724 -12.386 1.00 89.62 102 ALA A N 1
ATOM 756 C CA . ALA A 1 102 ? 14.628 3.882 -12.478 1.00 89.62 102 ALA A CA 1
ATOM 757 C C . ALA A 1 102 ? 16.113 3.501 -12.627 1.00 89.62 102 ALA A C 1
ATOM 759 O O . ALA A 1 102 ? 16.863 4.226 -13.275 1.00 89.62 102 ALA A O 1
ATOM 760 N N . ALA A 1 103 ? 16.535 2.372 -12.054 1.00 91.19 103 ALA A N 1
ATOM 761 C CA . ALA A 1 103 ? 17.899 1.858 -12.158 1.00 91.19 103 ALA A CA 1
ATOM 762 C C . ALA A 1 103 ? 18.156 1.015 -13.424 1.00 91.19 103 ALA A C 1
ATOM 764 O O . ALA A 1 103 ? 19.273 0.527 -13.615 1.00 91.19 103 ALA A O 1
ATOM 765 N N . ALA A 1 104 ? 17.149 0.802 -14.276 1.00 89.81 104 ALA A N 1
ATOM 766 C CA . ALA A 1 104 ? 17.290 -0.041 -15.454 1.00 89.81 104 ALA A CA 1
ATOM 767 C C . ALA A 1 104 ? 18.236 0.596 -16.493 1.00 89.81 104 ALA A C 1
ATOM 769 O O . ALA A 1 104 ? 18.061 1.765 -16.841 1.00 89.81 104 ALA A O 1
ATOM 770 N N . PRO A 1 105 ? 19.222 -0.152 -17.023 1.00 87.25 105 PRO A N 1
ATOM 771 C CA . PRO A 1 105 ? 20.144 0.376 -18.020 1.00 87.25 105 PRO A CA 1
ATOM 772 C C . PRO A 1 105 ? 19.442 0.644 -19.359 1.00 87.25 105 PRO A C 1
ATOM 774 O O . PRO A 1 105 ? 18.552 -0.111 -19.772 1.00 87.25 105 PRO A O 1
ATOM 777 N N . TYR A 1 106 ? 19.892 1.690 -20.059 1.00 79.62 106 TYR A N 1
ATOM 778 C CA . TYR A 1 106 ? 19.448 2.023 -21.415 1.00 79.62 106 TYR A CA 1
ATOM 779 C C . TYR A 1 106 ? 19.607 0.819 -22.355 1.00 79.62 106 TYR A C 1
ATOM 781 O O . TYR A 1 106 ? 20.653 0.170 -22.376 1.00 79.62 106 TYR A O 1
ATOM 789 N N . GLY A 1 107 ? 18.558 0.511 -23.122 1.00 79.19 107 GLY A N 1
ATOM 790 C CA . GLY A 1 107 ? 18.514 -0.644 -24.028 1.00 79.19 107 GLY A CA 1
ATOM 791 C C . GLY A 1 107 ? 18.068 -1.962 -23.382 1.00 79.19 107 GLY A C 1
ATOM 792 O O . GLY A 1 107 ? 17.926 -2.961 -24.083 1.00 79.19 107 GLY A O 1
ATOM 793 N N . SER A 1 108 ? 17.809 -1.991 -22.070 1.00 82.25 108 SER A N 1
ATOM 794 C CA . SER A 1 108 ? 17.113 -3.121 -21.445 1.00 82.25 108 SER A CA 1
ATOM 795 C C . SER A 1 108 ? 15.610 -3.078 -21.738 1.00 82.25 108 SER A C 1
ATOM 797 O O . SER A 1 108 ? 15.027 -2.004 -21.838 1.00 82.25 108 SER A O 1
ATOM 799 N N . TRP A 1 109 ? 14.961 -4.245 -21.786 1.00 83.00 109 TRP A N 1
ATOM 800 C CA . TRP A 1 109 ? 13.497 -4.376 -21.933 1.00 83.00 109 TRP A CA 1
ATOM 801 C C . TRP A 1 109 ? 12.682 -3.633 -20.860 1.00 83.00 109 TRP A C 1
ATOM 803 O O . TRP A 1 109 ? 11.494 -3.378 -21.018 1.00 83.00 109 TRP A O 1
ATOM 813 N N . LEU A 1 110 ? 13.310 -3.316 -19.726 1.00 78.88 110 LEU A N 1
ATOM 814 C CA . LEU A 1 110 ? 12.672 -2.606 -18.626 1.00 78.88 110 LEU A CA 1
ATOM 815 C C . LEU A 1 110 ? 12.764 -1.076 -18.782 1.00 78.88 110 LEU A C 1
ATOM 817 O O . LEU A 1 110 ? 12.039 -0.339 -18.112 1.00 78.88 110 LEU A O 1
ATOM 821 N N . HIS A 1 111 ? 13.668 -0.625 -19.650 1.00 80.44 111 HIS A N 1
ATOM 822 C CA . HIS A 1 111 ? 13.897 0.768 -20.019 1.00 80.44 111 HIS A CA 1
ATOM 823 C C . HIS A 1 111 ? 13.391 1.095 -21.438 1.00 80.44 111 HIS A C 1
ATOM 825 O O . HIS A 1 111 ? 13.490 2.244 -21.860 1.00 80.44 111 HIS A O 1
ATOM 831 N N . SER A 1 112 ? 12.902 0.092 -22.179 1.00 72.81 112 SER A N 1
ATOM 832 C CA . SER A 1 112 ? 12.271 0.253 -23.495 1.00 72.81 112 SER A CA 1
ATOM 833 C C . SER A 1 112 ? 10.838 0.734 -23.388 1.00 72.81 112 SER A C 1
ATOM 835 O O . SER A 1 112 ? 10.168 0.236 -22.451 1.00 72.81 112 SER A O 1
#

pLDDT: mean 83.98, std 10.99, range [45.88, 95.31]

Radius of gyration: 18.46 Å; chains: 1; bounding box: 44×23×50 Å

Organism: NCBI:txid1283301

InterPro domains:
  IPR046299 Protein of unknown function DUF6336 [PF19862] (3-111)

Sequence (112 aa):
MTFGLLGVVPLVVAALSITDHSDRRDFLAVVGGVVGLFGAILLVIGAGFWWASAEDVRRMRDWRTLTGQAASVTVVGPLFLRSGLFLLVLGAAALGLYQLVAAAPYGSWLHS

Secondary structure (DSSP, 8-state):
--TTHHHHHHHHHHHHH--SHHHHHHHHHHHHHHHHHHHHHHHHHHHHHHHHTTTGGGG---GGG--SHHHHHHHHHHHHHHHHHHHHHHHHHHHHHHHHHHTPPTTSTTT-

Foldseek 3Di:
DCQLVVVLVVVVVVLLVDQALVVSLVVLVVLLVVLLVLLVVLQVVLVVLVVVLPPLLVVQDDPVPDPDDNSVSSPSSVVSNSSSVNSNVNSVSSVVLSVVLVPDDPPDSSND